Protein AF-A0A3D4WWH6-F1 (afdb_monomer_lite)

Sequence (116 aa):
MLNNRPLYLLMLIPELVVAVGVIVAFIFALAKRRRIGAAASALAAVGLAILELNLILGLLFNLGGIRFFVEQFGPDAMEALSAYHIASRMLYATGMGLIIGAIFVRRPAPQPSSAF

Foldseek 3Di:
DPPCVVVLVVVCVVLVVVLVVLVVQLVVLVVCDVPQDDQLSVLLNVLSVLVNVLSVVVVVCSVPVLVVLCVPVPPCSVVVVVVNVVVSVVSNCSSVVSNVVSVVVRDDDPDPPPDD

Structure (mmCIF, N/CA/C/O backbone):
data_AF-A0A3D4WWH6-F1
#
_entry.id   AF-A0A3D4WWH6-F1
#
loop_
_atom_site.group_PDB
_atom_site.id
_atom_site.type_symbol
_atom_site.label_atom_id
_atom_site.label_alt_id
_atom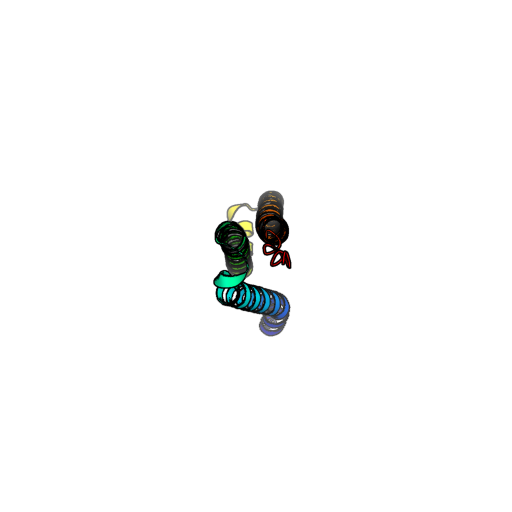_site.label_comp_id
_atom_site.label_asym_id
_atom_site.label_entity_id
_atom_site.label_seq_id
_atom_site.pdbx_PDB_ins_code
_atom_site.Cartn_x
_atom_site.Cartn_y
_atom_site.Cartn_z
_atom_site.occupancy
_atom_site.B_iso_or_equiv
_atom_site.auth_seq_id
_atom_site.auth_comp_id
_atom_site.auth_asym_id
_atom_site.auth_atom_id
_atom_site.pdbx_PDB_model_num
ATOM 1 N N . MET A 1 1 ? 32.673 -3.435 -15.691 1.00 52.03 1 MET A N 1
ATOM 2 C CA . MET A 1 1 ? 31.309 -3.322 -15.129 1.00 52.03 1 MET A CA 1
ATOM 3 C C . MET A 1 1 ? 31.436 -3.209 -13.617 1.00 52.03 1 MET A C 1
ATOM 5 O O . MET A 1 1 ? 31.799 -4.189 -12.980 1.00 52.03 1 MET A O 1
ATOM 9 N N . LEU A 1 2 ? 31.273 -2.006 -13.058 1.00 49.19 2 LEU A N 1
ATOM 10 C CA . LEU A 1 2 ? 31.354 -1.774 -11.611 1.00 49.19 2 LEU A CA 1
ATOM 11 C C . LEU A 1 2 ? 30.184 -2.479 -10.914 1.00 49.19 2 LEU A C 1
ATOM 13 O O . LEU A 1 2 ? 29.042 -2.421 -11.368 1.00 49.19 2 LEU A O 1
ATOM 17 N N . ASN A 1 3 ? 30.497 -3.206 -9.844 1.00 54.56 3 ASN A N 1
ATOM 18 C CA . ASN A 1 3 ? 29.554 -4.018 -9.089 1.00 54.56 3 ASN A CA 1
ATOM 19 C C . ASN A 1 3 ? 28.639 -3.098 -8.259 1.00 54.56 3 ASN A C 1
ATOM 21 O O . ASN A 1 3 ? 28.889 -2.881 -7.080 1.00 54.56 3 ASN A O 1
ATOM 25 N N . ASN A 1 4 ? 27.595 -2.536 -8.879 1.00 57.34 4 ASN A N 1
ATOM 26 C CA . ASN A 1 4 ? 26.661 -1.573 -8.267 1.00 57.34 4 ASN A CA 1
ATOM 27 C C . ASN A 1 4 ? 25.701 -2.193 -7.231 1.00 57.34 4 ASN A C 1
ATOM 29 O O . ASN A 1 4 ? 24.843 -1.502 -6.688 1.00 57.34 4 ASN A O 1
ATOM 33 N N . ARG A 1 5 ? 25.853 -3.485 -6.909 1.00 60.06 5 ARG A N 1
ATOM 34 C CA . ARG A 1 5 ? 25.042 -4.210 -5.916 1.00 60.06 5 ARG A CA 1
ATOM 35 C C . ARG A 1 5 ? 24.874 -3.503 -4.556 1.00 60.06 5 ARG A C 1
ATOM 37 O O . ARG A 1 5 ? 23.752 -3.536 -4.055 1.00 60.06 5 ARG A O 1
ATOM 44 N N . PRO A 1 6 ? 25.887 -2.846 -3.949 1.00 64.25 6 PRO A N 1
ATOM 45 C CA . PRO A 1 6 ? 25.689 -2.201 -2.651 1.00 64.25 6 PRO A CA 1
ATOM 46 C C . PRO A 1 6 ? 24.782 -0.964 -2.729 1.00 64.25 6 PRO A C 1
ATOM 48 O O . PRO A 1 6 ? 24.035 -0.712 -1.791 1.00 64.25 6 PRO A O 1
ATOM 51 N N . LEU A 1 7 ? 24.767 -0.234 -3.851 1.00 64.44 7 LEU A N 1
ATOM 52 C CA . LEU A 1 7 ? 23.861 0.906 -4.051 1.00 64.44 7 LEU A CA 1
ATOM 53 C C . LEU A 1 7 ? 22.394 0.463 -4.137 1.00 64.44 7 LEU A C 1
ATOM 55 O O . LEU A 1 7 ? 21.530 1.094 -3.533 1.00 64.44 7 LEU A O 1
ATOM 59 N N . TYR A 1 8 ? 22.122 -0.661 -4.808 1.00 60.03 8 TYR A N 1
ATOM 60 C CA . TYR A 1 8 ? 20.776 -1.243 -4.861 1.00 60.03 8 TYR A CA 1
ATOM 61 C C . TYR A 1 8 ? 20.294 -1.729 -3.489 1.00 60.03 8 TYR A C 1
ATOM 63 O O . TYR A 1 8 ? 19.132 -1.533 -3.143 1.00 60.03 8 TYR A O 1
ATOM 71 N N . LEU A 1 9 ? 21.184 -2.314 -2.680 1.00 62.78 9 LEU A N 1
ATOM 72 C CA . LEU A 1 9 ? 20.847 -2.726 -1.315 1.00 62.78 9 LEU A CA 1
ATOM 73 C C . LEU A 1 9 ? 20.500 -1.530 -0.423 1.00 62.78 9 LEU A C 1
ATOM 75 O O . LEU A 1 9 ? 19.554 -1.616 0.353 1.00 62.78 9 LEU A O 1
ATOM 79 N N . LEU A 1 10 ? 21.209 -0.406 -0.561 1.00 70.62 10 LEU A N 1
ATOM 80 C CA . LEU A 1 10 ? 20.909 0.820 0.185 1.00 70.62 10 LEU A CA 1
ATOM 81 C C . LEU A 1 10 ? 19.560 1.440 -0.220 1.00 70.62 10 LEU A C 1
ATOM 83 O O . LEU A 1 10 ? 18.844 1.942 0.643 1.00 70.62 10 LEU A O 1
ATOM 87 N N . MET A 1 11 ? 19.180 1.361 -1.501 1.00 65.69 11 MET A N 1
ATOM 88 C CA . MET A 1 11 ? 17.871 1.826 -1.990 1.00 65.69 11 MET A CA 1
ATOM 89 C C . MET A 1 11 ? 16.689 0.978 -1.497 1.00 65.69 11 MET A C 1
ATOM 91 O O . MET A 1 11 ? 15.577 1.490 -1.420 1.00 65.69 11 MET A O 1
ATOM 95 N N . LEU A 1 12 ? 16.919 -0.284 -1.120 1.00 64.69 12 LEU A N 1
ATOM 96 C CA . LEU A 1 12 ? 15.888 -1.171 -0.565 1.00 64.69 12 LEU A CA 1
ATOM 97 C C . LEU A 1 12 ? 15.617 -0.929 0.928 1.00 64.69 12 LEU A C 1
ATOM 99 O O . LEU A 1 12 ? 14.569 -1.331 1.429 1.00 64.69 12 LEU A O 1
ATOM 103 N N . ILE A 1 13 ? 16.533 -0.273 1.653 1.00 73.12 13 ILE A N 1
ATOM 104 C CA . ILE A 1 13 ? 16.393 -0.040 3.102 1.00 73.12 13 ILE A CA 1
ATOM 105 C C . ILE A 1 13 ? 15.123 0.762 3.439 1.00 73.12 13 ILE A C 1
ATOM 107 O O . ILE A 1 13 ? 14.381 0.319 4.316 1.00 73.12 13 ILE A O 1
ATOM 111 N N . PRO A 1 14 ? 14.810 1.893 2.772 1.00 72.12 14 PRO A N 1
ATOM 112 C CA . PRO A 1 14 ? 13.579 2.634 3.040 1.00 72.12 14 PRO A CA 1
ATOM 113 C C . PRO A 1 14 ? 12.320 1.796 2.791 1.00 72.12 14 PRO A C 1
ATOM 115 O O . PRO A 1 14 ? 11.402 1.828 3.607 1.00 72.12 14 PRO A O 1
ATOM 118 N N . GLU A 1 15 ? 12.288 1.007 1.712 1.00 64.31 15 GLU A N 1
ATOM 119 C CA . GLU A 1 15 ? 11.143 0.144 1.391 1.00 64.31 15 GLU A CA 1
ATOM 120 C C . GLU A 1 15 ? 10.951 -0.957 2.442 1.00 64.31 15 GLU A C 1
ATOM 122 O O . GLU A 1 15 ? 9.827 -1.198 2.882 1.00 64.31 15 GLU A O 1
ATOM 127 N N . LEU A 1 16 ? 12.044 -1.560 2.921 1.00 69.44 16 LEU A N 1
ATOM 128 C CA . LEU A 1 16 ? 12.029 -2.528 4.021 1.00 69.44 16 LEU A CA 1
ATOM 129 C C . LEU A 1 16 ? 11.525 -1.909 5.329 1.00 69.44 16 LEU A C 1
ATOM 131 O O . LEU A 1 16 ? 10.723 -2.528 6.025 1.00 69.44 16 LEU A O 1
ATOM 135 N N . VAL A 1 17 ? 11.950 -0.687 5.660 1.00 76.00 17 VAL A N 1
ATOM 136 C CA . VAL A 1 17 ? 11.474 0.026 6.858 1.00 76.00 17 VAL A CA 1
ATOM 137 C C . VAL A 1 17 ? 9.972 0.301 6.767 1.00 76.00 17 VAL A C 1
ATOM 139 O O . VAL A 1 17 ? 9.250 0.074 7.740 1.00 76.00 17 VAL A O 1
ATOM 142 N N . VAL A 1 18 ? 9.484 0.734 5.600 1.00 72.81 18 VAL A N 1
ATOM 143 C CA . VAL A 1 18 ? 8.048 0.948 5.365 1.00 72.81 18 VAL A CA 1
ATOM 144 C C . VAL A 1 18 ? 7.282 -0.372 5.470 1.00 72.81 18 VAL A C 1
ATOM 146 O O . VAL A 1 18 ? 6.271 -0.421 6.169 1.00 72.81 18 VAL A O 1
ATOM 149 N N . ALA A 1 19 ? 7.777 -1.451 4.861 1.00 66.94 19 ALA A N 1
ATOM 150 C CA . ALA A 1 19 ? 7.152 -2.771 4.926 1.00 66.94 19 ALA A CA 1
ATOM 151 C C . ALA A 1 19 ? 7.046 -3.285 6.370 1.00 66.94 19 ALA A C 1
ATOM 153 O O . ALA A 1 19 ? 5.970 -3.688 6.811 1.00 66.94 19 ALA A O 1
ATOM 154 N N . VAL A 1 20 ? 8.131 -3.191 7.145 1.00 76.56 20 VAL A N 1
ATOM 155 C CA . VAL A 1 20 ? 8.128 -3.552 8.570 1.00 76.56 20 VAL A CA 1
ATOM 156 C C . VAL A 1 20 ? 7.135 -2.683 9.348 1.00 76.56 20 VAL A C 1
ATOM 158 O O . VAL A 1 20 ? 6.370 -3.209 10.156 1.00 76.56 20 VAL A O 1
ATOM 161 N N . GLY A 1 21 ? 7.088 -1.374 9.082 1.00 76.38 21 GLY A N 1
ATOM 162 C CA . GLY A 1 21 ? 6.124 -0.463 9.704 1.00 76.38 21 GLY A CA 1
ATOM 163 C C . GLY A 1 21 ? 4.667 -0.850 9.428 1.00 76.38 21 GLY A C 1
ATOM 164 O O . GLY A 1 21 ? 3.849 -0.865 10.350 1.00 76.38 21 GLY A O 1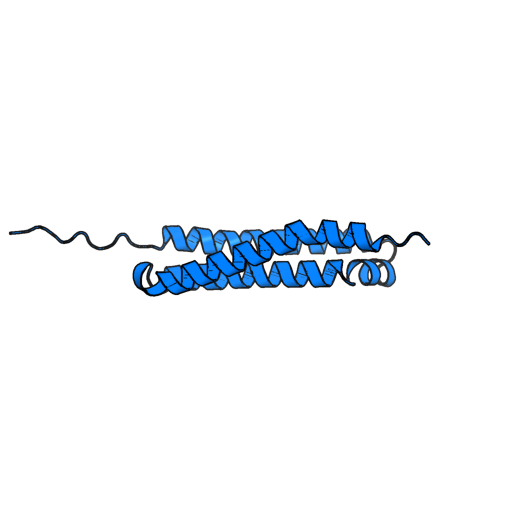
ATOM 165 N N . VAL A 1 22 ? 4.353 -1.226 8.185 1.00 69.94 22 VAL A N 1
ATOM 166 C CA . VAL A 1 22 ? 3.022 -1.695 7.762 1.00 69.94 22 VAL A CA 1
ATOM 167 C C . VAL A 1 22 ? 2.655 -3.010 8.458 1.00 69.94 22 VAL A C 1
ATOM 169 O O . VAL A 1 22 ? 1.559 -3.110 9.012 1.00 69.94 22 VAL A O 1
ATOM 172 N N . ILE A 1 23 ? 3.576 -3.977 8.526 1.00 73.44 23 ILE A N 1
ATOM 173 C CA . ILE A 1 23 ? 3.361 -5.258 9.222 1.00 73.44 23 ILE A CA 1
ATOM 174 C C . ILE A 1 23 ? 3.098 -5.030 10.716 1.00 73.44 23 ILE A C 1
ATOM 176 O O . ILE A 1 23 ? 2.151 -5.584 11.280 1.00 73.44 23 ILE A O 1
ATOM 180 N N . VAL A 1 24 ? 3.892 -4.179 11.373 1.00 78.38 24 VAL A N 1
ATOM 181 C CA . VAL A 1 24 ? 3.701 -3.849 12.795 1.00 78.38 24 VAL A CA 1
ATOM 182 C C . VAL A 1 24 ? 2.353 -3.159 13.018 1.00 78.38 24 VAL A C 1
ATOM 184 O O . VAL A 1 24 ? 1.625 -3.525 13.945 1.00 78.38 24 VAL A O 1
ATOM 187 N N . ALA A 1 25 ? 1.979 -2.207 12.158 1.00 69.12 25 ALA A N 1
ATOM 188 C CA . ALA A 1 25 ? 0.679 -1.543 12.216 1.00 69.12 25 ALA A CA 1
ATOM 189 C C . ALA A 1 25 ? -0.480 -2.538 12.028 1.00 69.12 25 ALA A C 1
ATOM 191 O O . ALA A 1 25 ? -1.481 -2.457 12.745 1.00 69.12 25 ALA A O 1
ATOM 192 N N . PHE A 1 26 ? -0.324 -3.517 11.133 1.00 67.50 26 PHE A N 1
ATOM 193 C CA . PHE A 1 26 ? -1.289 -4.592 10.918 1.00 67.50 26 PHE A CA 1
ATOM 194 C C . PHE A 1 26 ? -1.452 -5.484 12.138 1.00 67.50 26 PHE A C 1
ATOM 196 O O . PHE A 1 26 ? -2.577 -5.671 12.607 1.00 67.50 26 PHE A O 1
ATOM 203 N N . ILE A 1 27 ? -0.353 -5.958 12.723 1.00 74.25 27 ILE A N 1
ATOM 204 C CA . ILE A 1 27 ? -0.389 -6.759 13.952 1.00 74.25 27 ILE A CA 1
ATOM 205 C C . ILE A 1 27 ? -1.052 -5.964 15.084 1.00 74.25 27 ILE A C 1
ATOM 207 O O . ILE A 1 27 ? -1.897 -6.499 15.806 1.00 74.25 27 ILE A O 1
ATOM 211 N N . PHE A 1 28 ? -0.736 -4.673 15.218 1.00 71.69 28 PHE A N 1
ATOM 212 C CA . PHE A 1 28 ? -1.325 -3.816 16.244 1.00 71.69 28 PHE A CA 1
ATOM 213 C C . PHE A 1 28 ? -2.833 -3.607 16.035 1.00 71.69 28 PHE A C 1
ATOM 215 O O . PHE A 1 28 ? -3.610 -3.693 16.993 1.00 71.69 28 PHE A O 1
ATOM 222 N N . ALA A 1 29 ? -3.268 -3.391 14.790 1.00 65.12 29 ALA A N 1
ATOM 223 C CA . ALA A 1 29 ? -4.680 -3.302 14.427 1.00 65.12 29 ALA A CA 1
ATOM 224 C C . ALA A 1 29 ? -5.418 -4.619 14.723 1.00 65.12 29 ALA A C 1
ATOM 226 O O . ALA A 1 29 ? -6.505 -4.601 15.311 1.00 65.12 29 ALA A O 1
ATOM 227 N N . LEU A 1 30 ? -4.802 -5.764 14.410 1.00 67.38 30 LEU A N 1
ATOM 228 C CA . LEU A 1 30 ? -5.356 -7.092 14.676 1.00 67.38 30 LEU A CA 1
ATOM 229 C C . LEU A 1 30 ? -5.483 -7.363 16.182 1.00 67.38 30 LEU A C 1
ATOM 231 O O . LEU A 1 30 ? -6.537 -7.799 16.650 1.00 67.38 30 LEU A O 1
ATOM 235 N N . ALA A 1 31 ? -4.447 -7.039 16.960 1.00 70.94 31 ALA A N 1
ATOM 236 C CA . ALA A 1 31 ? -4.432 -7.192 18.414 1.00 70.94 31 ALA A CA 1
ATOM 237 C C . ALA A 1 31 ? -5.483 -6.301 19.097 1.00 70.94 31 ALA A C 1
ATOM 239 O O . ALA A 1 31 ? -6.120 -6.695 20.078 1.00 70.94 31 ALA A O 1
ATOM 240 N N . LYS A 1 32 ? -5.718 -5.098 18.560 1.00 65.06 32 LYS A N 1
ATOM 241 C CA . LYS A 1 32 ? -6.7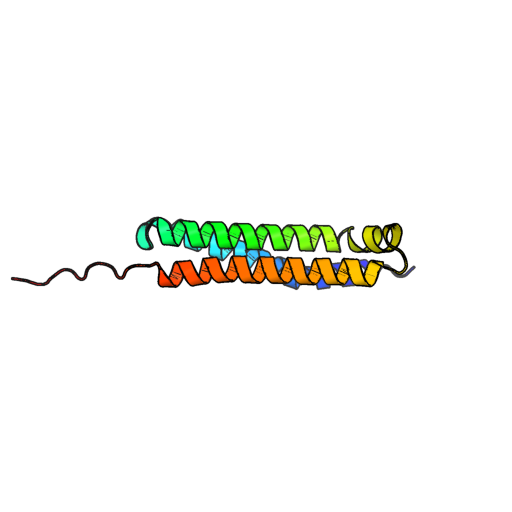21 -4.153 19.072 1.00 65.06 32 LYS A CA 1
ATOM 242 C C . LYS A 1 32 ? -8.122 -4.372 18.486 1.00 65.06 32 LYS A C 1
ATOM 244 O O . LYS A 1 32 ? -9.046 -3.702 18.948 1.00 65.06 32 LYS A O 1
ATOM 249 N N . ARG A 1 33 ? -8.331 -5.332 17.569 1.00 61.34 33 ARG A N 1
ATOM 250 C CA . ARG A 1 33 ? -9.621 -5.641 16.905 1.00 61.34 33 ARG A CA 1
ATOM 251 C C . ARG A 1 33 ? -10.804 -5.716 17.873 1.00 61.34 33 ARG A C 1
ATOM 253 O O . ARG A 1 33 ? -11.867 -5.160 17.602 1.00 61.34 33 ARG A O 1
ATOM 260 N N . ARG A 1 34 ? -10.609 -6.335 19.046 1.00 57.28 34 ARG A N 1
ATOM 261 C CA . ARG A 1 34 ? -11.649 -6.464 20.089 1.00 57.28 34 ARG A CA 1
ATOM 262 C C . ARG A 1 34 ? -12.127 -5.121 20.669 1.00 57.28 34 ARG A C 1
ATOM 264 O O . ARG A 1 34 ? -13.206 -5.073 21.239 1.00 57.28 34 ARG A O 1
ATOM 271 N N . ARG A 1 35 ? -11.351 -4.037 20.530 1.00 62.31 35 ARG A N 1
ATOM 272 C CA . ARG A 1 35 ? -11.645 -2.695 21.078 1.00 62.31 35 ARG A CA 1
ATOM 273 C C . ARG A 1 35 ? -12.078 -1.653 20.037 1.00 62.31 35 ARG A C 1
ATOM 275 O O . ARG A 1 35 ? -12.409 -0.535 20.426 1.00 62.31 35 ARG A O 1
ATOM 282 N N . ILE A 1 36 ? -11.996 -1.951 18.739 1.00 63.75 36 ILE A N 1
ATOM 283 C CA . ILE A 1 36 ? -12.188 -0.955 17.662 1.00 63.75 36 ILE A CA 1
ATOM 284 C C . ILE A 1 36 ? -13.521 -1.185 16.918 1.00 63.75 36 ILE A C 1
ATOM 286 O O . ILE A 1 36 ? -14.091 -0.251 16.361 1.00 63.75 36 ILE A O 1
ATOM 290 N N . GLY A 1 37 ? -14.077 -2.398 16.994 1.00 70.62 37 GLY A N 1
ATOM 291 C CA . GLY A 1 37 ? -15.311 -2.777 16.302 1.00 70.62 37 GLY A CA 1
ATOM 292 C C . GLY A 1 37 ? -15.028 -3.437 14.951 1.00 70.62 37 GLY A C 1
ATOM 293 O O . GLY A 1 37 ? -13.988 -3.207 14.329 1.00 70.62 37 GLY A O 1
ATOM 294 N N . ALA A 1 38 ? -15.944 -4.304 14.509 1.00 75.56 38 ALA A N 1
ATOM 295 C CA . ALA A 1 38 ? -15.742 -5.152 13.331 1.00 75.56 38 ALA A CA 1
ATOM 296 C C . ALA A 1 38 ? -15.557 -4.344 12.033 1.00 75.56 38 ALA A C 1
ATOM 298 O O . ALA A 1 38 ? -14.654 -4.653 11.263 1.00 75.56 38 ALA A O 1
ATOM 299 N N . ALA A 1 39 ? -16.345 -3.280 11.835 1.00 76.50 39 ALA A N 1
ATOM 300 C CA . ALA A 1 39 ? -16.296 -2.448 10.630 1.00 76.50 39 ALA A CA 1
ATOM 301 C C . ALA A 1 39 ? -14.968 -1.683 10.486 1.00 76.50 39 ALA A C 1
ATOM 303 O O . ALA A 1 39 ? -14.318 -1.755 9.447 1.00 76.50 39 ALA A O 1
ATOM 304 N N . ALA A 1 40 ? -14.518 -1.013 11.549 1.00 79.81 40 ALA A N 1
ATOM 305 C CA . ALA A 1 40 ? -13.240 -0.305 11.552 1.00 79.81 40 ALA A CA 1
ATOM 306 C C . ALA A 1 40 ? -12.051 -1.269 11.390 1.00 79.81 40 ALA A C 1
ATOM 308 O O . ALA A 1 40 ? -11.112 -0.991 10.652 1.00 79.81 40 ALA A O 1
ATOM 309 N N . SER A 1 41 ? -12.117 -2.449 12.011 1.00 77.56 41 SER A N 1
ATOM 310 C CA . SER A 1 41 ? -11.070 -3.467 11.858 1.00 77.56 41 SER A CA 1
ATOM 311 C C . SER A 1 41 ? -10.997 -4.018 10.430 1.00 77.56 41 SER A C 1
ATOM 313 O O . SER A 1 41 ? -9.902 -4.258 9.932 1.00 77.56 41 SER A O 1
ATOM 315 N N . ALA A 1 42 ? -12.145 -4.204 9.767 1.00 82.44 42 ALA A N 1
ATOM 316 C CA . ALA A 1 42 ? -12.206 -4.638 8.373 1.00 82.44 42 ALA A CA 1
ATOM 317 C C . ALA A 1 42 ? -11.621 -3.579 7.427 1.00 82.44 42 ALA A C 1
ATOM 319 O O . ALA A 1 42 ? -10.781 -3.912 6.600 1.00 82.44 42 ALA A O 1
ATOM 320 N N . LEU A 1 43 ? -11.990 -2.304 7.596 1.00 84.38 43 LEU A N 1
ATOM 321 C CA . LEU A 1 43 ? -11.430 -1.200 6.808 1.00 84.38 43 LEU A CA 1
ATOM 322 C C . LEU A 1 43 ? -9.909 -1.088 6.968 1.00 84.38 43 LEU A C 1
ATOM 324 O O . LEU A 1 43 ? -9.196 -0.995 5.972 1.00 84.38 43 LEU A O 1
ATOM 328 N N . ALA A 1 44 ? -9.406 -1.167 8.204 1.00 83.25 44 ALA A N 1
ATOM 329 C CA .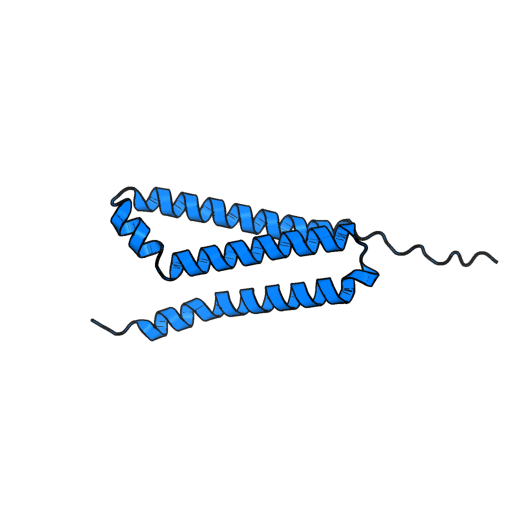 ALA A 1 44 ? -7.971 -1.132 8.469 1.00 83.25 44 ALA A CA 1
ATOM 330 C C . ALA A 1 44 ? -7.245 -2.325 7.831 1.00 83.25 44 ALA A C 1
ATOM 332 O O . ALA A 1 44 ? -6.208 -2.140 7.200 1.00 83.25 44 ALA A O 1
ATOM 333 N N . ALA A 1 45 ? -7.799 -3.536 7.952 1.00 83.31 45 ALA A N 1
ATOM 334 C CA . ALA A 1 45 ? -7.209 -4.738 7.371 1.00 83.31 45 ALA A CA 1
ATOM 335 C C . ALA A 1 45 ? -7.173 -4.685 5.836 1.00 83.31 45 ALA A C 1
ATOM 337 O O . ALA A 1 45 ? -6.143 -4.992 5.245 1.00 83.31 45 ALA A O 1
ATOM 338 N N . VAL A 1 46 ? -8.264 -4.254 5.191 1.00 87.56 46 VAL A N 1
ATOM 339 C CA . VAL A 1 46 ? -8.321 -4.106 3.727 1.00 87.56 46 VAL A CA 1
ATOM 340 C C . VAL A 1 46 ? -7.360 -3.015 3.258 1.00 87.56 46 VAL A C 1
ATOM 342 O O . VAL A 1 46 ? -6.627 -3.223 2.295 1.00 87.56 46 VAL A O 1
ATOM 345 N N . GLY A 1 47 ? -7.308 -1.877 3.956 1.00 86.44 47 GLY A N 1
ATOM 346 C CA . GLY A 1 47 ? -6.370 -0.804 3.637 1.00 86.44 47 GLY A CA 1
ATOM 347 C C . GLY A 1 47 ? -4.913 -1.257 3.723 1.00 86.44 47 GLY A C 1
ATOM 348 O O . GLY A 1 47 ? -4.137 -1.006 2.806 1.00 86.44 47 GLY A O 1
ATOM 349 N N . LEU A 1 48 ? -4.558 -2.000 4.774 1.00 86.50 48 LEU A N 1
ATOM 350 C CA . LEU A 1 48 ? -3.217 -2.562 4.947 1.00 86.50 48 LEU A CA 1
ATOM 351 C C . LEU A 1 48 ? -2.878 -3.618 3.891 1.00 86.50 48 LEU A C 1
ATOM 353 O O . LEU A 1 48 ? -1.778 -3.575 3.352 1.00 86.50 48 LEU A O 1
ATOM 357 N N . ALA A 1 49 ? -3.818 -4.495 3.530 1.00 83.75 49 ALA A N 1
ATOM 358 C CA . ALA A 1 49 ? -3.615 -5.472 2.459 1.00 83.75 49 ALA A CA 1
ATOM 359 C C . ALA A 1 49 ? -3.358 -4.796 1.099 1.00 83.75 49 ALA A C 1
ATOM 361 O O . ALA A 1 49 ? -2.501 -5.240 0.339 1.00 83.75 49 ALA A O 1
ATOM 362 N N . ILE A 1 50 ? -4.056 -3.692 0.800 1.00 89.44 50 ILE A N 1
ATOM 363 C CA . ILE A 1 50 ? -3.811 -2.894 -0.413 1.00 89.44 50 ILE A CA 1
ATOM 364 C C . ILE A 1 50 ? -2.417 -2.258 -0.377 1.00 89.44 50 ILE A C 1
ATOM 366 O O . ILE A 1 50 ? -1.726 -2.255 -1.395 1.00 89.44 50 ILE A O 1
ATOM 370 N N . LEU A 1 51 ? -1.986 -1.737 0.777 1.00 86.62 51 LEU A N 1
ATOM 371 C CA . LEU A 1 51 ? -0.646 -1.165 0.922 1.00 86.62 51 LEU A CA 1
ATOM 372 C C . LEU A 1 51 ? 0.454 -2.223 0.791 1.00 86.62 51 LEU A C 1
ATOM 374 O O . LEU A 1 51 ? 1.426 -1.970 0.084 1.00 86.62 51 LEU A O 1
ATOM 378 N N . GLU A 1 52 ? 0.298 -3.400 1.405 1.00 82.56 52 GLU A N 1
ATOM 379 C CA . GLU A 1 52 ? 1.226 -4.526 1.225 1.00 82.56 52 GLU A CA 1
ATOM 380 C C . GLU A 1 52 ? 1.295 -4.964 -0.236 1.00 82.56 52 GLU A C 1
ATOM 382 O O . GLU A 1 52 ? 2.391 -5.116 -0.773 1.00 82.56 52 GLU A O 1
ATOM 387 N N . LEU A 1 53 ? 0.148 -5.109 -0.907 1.00 85.00 53 LEU A N 1
ATOM 388 C CA . LEU A 1 53 ? 0.113 -5.457 -2.325 1.00 85.00 53 LEU A CA 1
ATOM 389 C C . LEU A 1 53 ? 0.838 -4.406 -3.171 1.00 85.00 53 LEU A C 1
ATOM 391 O O . LEU A 1 53 ? 1.633 -4.766 -4.034 1.00 85.00 53 LEU A O 1
ATOM 395 N N . ASN A 1 54 ? 0.617 -3.115 -2.905 1.00 87.50 54 ASN A N 1
ATOM 396 C CA . ASN A 1 54 ? 1.319 -2.036 -3.599 1.00 87.50 54 ASN A CA 1
ATOM 397 C C . ASN A 1 54 ? 2.840 -2.108 -3.384 1.00 87.50 54 ASN A C 1
ATOM 399 O O . ASN A 1 54 ? 3.606 -1.862 -4.312 1.00 87.50 54 ASN A O 1
ATOM 403 N N . LEU A 1 55 ? 3.277 -2.480 -2.179 1.00 82.25 55 LEU A N 1
ATOM 404 C CA . LEU A 1 55 ? 4.689 -2.637 -1.835 1.00 82.25 55 LEU A CA 1
ATOM 405 C C . LEU A 1 55 ? 5.307 -3.842 -2.559 1.00 82.25 55 LEU A C 1
ATOM 407 O O . LEU A 1 55 ? 6.375 -3.710 -3.147 1.00 82.25 55 LEU A O 1
ATOM 411 N N . ILE A 1 56 ? 4.605 -4.981 -2.602 1.00 82.06 56 ILE A N 1
ATOM 412 C CA . ILE A 1 56 ? 5.019 -6.176 -3.356 1.00 82.06 56 ILE A CA 1
ATOM 413 C C . ILE A 1 56 ? 5.117 -5.865 -4.851 1.00 82.06 56 ILE A C 1
ATOM 415 O O . ILE A 1 56 ? 6.109 -6.224 -5.482 1.00 82.06 56 ILE A O 1
ATOM 419 N N . LEU A 1 57 ? 4.121 -5.178 -5.419 1.00 82.56 57 LEU A N 1
ATOM 420 C CA . LEU A 1 57 ? 4.144 -4.751 -6.819 1.00 82.56 57 LEU A CA 1
ATOM 421 C C . LEU A 1 57 ? 5.333 -3.820 -7.090 1.00 82.56 57 LEU A C 1
ATOM 423 O O . LEU A 1 57 ? 6.057 -4.048 -8.055 1.00 82.56 57 LEU A O 1
ATOM 427 N N . GLY A 1 58 ? 5.590 -2.854 -6.200 1.00 79.94 58 GLY A N 1
ATOM 428 C CA . GLY A 1 58 ? 6.778 -1.993 -6.221 1.00 79.94 58 GLY A CA 1
ATOM 429 C C . GLY A 1 58 ? 8.083 -2.783 -6.256 1.00 79.94 58 GLY A C 1
ATOM 430 O O . GLY A 1 58 ? 8.912 -2.575 -7.139 1.00 79.94 58 GLY A O 1
ATOM 431 N N . LEU A 1 59 ? 8.225 -3.749 -5.352 1.00 78.94 59 LEU A N 1
ATOM 432 C CA . LEU A 1 59 ? 9.401 -4.610 -5.240 1.00 78.94 59 LEU A CA 1
ATOM 433 C C . LEU A 1 59 ? 9.608 -5.474 -6.490 1.00 78.94 59 LEU A C 1
ATOM 435 O O . LEU A 1 59 ? 10.719 -5.539 -7.013 1.00 78.94 59 LEU A O 1
ATOM 439 N N . LEU A 1 60 ? 8.547 -6.100 -7.007 1.00 75.81 60 LEU A N 1
ATOM 440 C CA . LEU A 1 60 ? 8.594 -6.879 -8.251 1.00 75.81 60 LEU A CA 1
ATOM 441 C C . LEU A 1 60 ? 8.976 -5.996 -9.446 1.00 75.81 60 LEU A C 1
ATOM 443 O O . LEU A 1 60 ? 9.784 -6.390 -10.294 1.00 75.81 60 LEU A O 1
ATOM 447 N N . PHE A 1 61 ? 8.440 -4.777 -9.489 1.00 76.94 61 PHE A N 1
ATOM 448 C CA . PHE A 1 61 ? 8.761 -3.806 -10.524 1.00 76.94 61 PHE A CA 1
ATOM 449 C C . PHE A 1 61 ? 10.231 -3.361 -10.448 1.00 76.94 61 PHE A C 1
ATOM 451 O O . PHE A 1 61 ? 10.917 -3.339 -11.470 1.00 76.94 61 PHE A O 1
ATOM 458 N N . ASN A 1 62 ? 10.751 -3.108 -9.245 1.00 72.19 62 ASN A N 1
ATOM 459 C CA . ASN A 1 62 ? 12.141 -2.711 -9.007 1.00 72.19 62 ASN A CA 1
ATOM 460 C C . ASN A 1 62 ? 13.153 -3.848 -9.249 1.00 72.19 62 ASN A C 1
ATOM 462 O O . ASN A 1 62 ? 14.244 -3.595 -9.759 1.00 72.19 62 ASN A O 1
ATOM 466 N N . LEU A 1 63 ? 12.815 -5.099 -8.914 1.00 70.62 63 LEU A N 1
ATOM 467 C CA . LEU A 1 63 ? 13.725 -6.250 -9.036 1.00 70.62 63 LEU A CA 1
ATOM 468 C C . LEU A 1 63 ? 13.885 -6.774 -10.471 1.00 70.62 63 LEU A C 1
ATOM 470 O O . LEU A 1 63 ? 14.893 -7.411 -10.776 1.00 70.62 63 LEU A O 1
ATOM 474 N N . GLY A 1 64 ? 12.923 -6.519 -11.358 1.00 65.50 64 GLY A N 1
ATOM 475 C CA . GLY A 1 64 ? 12.984 -7.017 -12.738 1.00 65.50 64 GLY A CA 1
ATOM 476 C C . GLY A 1 64 ? 12.031 -6.349 -13.726 1.00 65.50 64 GLY A C 1
ATOM 477 O O . GLY A 1 64 ? 12.282 -6.398 -14.930 1.00 65.50 64 GLY A O 1
ATOM 478 N N . GLY A 1 65 ? 10.983 -5.677 -13.242 1.00 62.72 65 GLY A N 1
ATOM 479 C CA . GLY A 1 65 ? 10.000 -4.993 -14.083 1.00 62.72 65 GLY A CA 1
ATOM 480 C C . GLY A 1 65 ? 10.584 -3.846 -14.904 1.00 62.72 65 GLY A C 1
ATOM 481 O O . GLY A 1 65 ? 10.328 -3.790 -16.097 1.00 62.72 65 GLY A O 1
ATOM 482 N N . ILE A 1 66 ? 11.427 -2.977 -14.337 1.00 65.38 66 ILE A N 1
ATOM 483 C CA . ILE A 1 66 ? 11.976 -1.819 -15.077 1.00 65.38 66 ILE A CA 1
ATOM 484 C C . ILE A 1 66 ? 12.708 -2.265 -16.348 1.00 65.38 66 ILE A C 1
ATOM 486 O O . ILE A 1 66 ? 12.507 -1.701 -17.421 1.00 65.38 66 ILE A O 1
ATOM 490 N N . ARG A 1 67 ? 13.532 -3.311 -16.240 1.00 66.69 67 ARG A N 1
ATOM 491 C CA . ARG A 1 67 ? 14.288 -3.837 -17.376 1.00 66.69 67 ARG A CA 1
ATOM 492 C C . ARG A 1 67 ? 13.366 -4.483 -18.412 1.00 66.69 67 ARG A C 1
ATOM 494 O O . ARG A 1 67 ? 13.515 -4.208 -19.595 1.00 66.69 67 ARG A O 1
ATOM 501 N N . PHE A 1 68 ? 12.369 -5.243 -17.958 1.00 70.88 68 PHE A N 1
ATOM 502 C CA . PHE A 1 68 ? 11.329 -5.804 -18.820 1.00 70.88 68 PHE A CA 1
ATOM 503 C C . PHE A 1 68 ? 10.534 -4.716 -19.560 1.00 70.88 68 PHE A C 1
ATOM 505 O O . PHE A 1 68 ? 10.330 -4.830 -20.761 1.00 70.88 68 PHE A O 1
ATOM 512 N N . PHE A 1 69 ? 10.128 -3.638 -18.881 1.00 65.75 69 PHE A N 1
ATOM 513 C CA . PHE A 1 69 ? 9.358 -2.545 -19.482 1.00 65.75 69 PHE A CA 1
ATOM 514 C C . PHE A 1 69 ? 10.170 -1.766 -20.525 1.00 65.75 69 PHE A C 1
ATOM 516 O O . PHE A 1 69 ? 9.644 -1.434 -21.584 1.00 65.75 69 PHE A O 1
ATOM 523 N N . VAL A 1 70 ? 11.454 -1.514 -20.267 1.00 68.12 70 VAL A N 1
ATOM 524 C CA . VAL A 1 70 ? 12.344 -0.857 -21.238 1.00 68.12 70 VAL A CA 1
ATOM 525 C C . VAL A 1 70 ? 12.611 -1.759 -22.450 1.00 68.12 70 VAL A C 1
ATOM 527 O O . VAL A 1 70 ? 12.637 -1.271 -23.577 1.00 68.12 70 VAL A O 1
ATOM 530 N N . GLU A 1 71 ? 12.764 -3.071 -22.241 1.00 74.69 71 GLU A N 1
ATOM 531 C CA . GLU A 1 71 ? 12.992 -4.044 -23.319 1.00 74.69 71 GLU A CA 1
ATOM 532 C C . GLU A 1 71 ? 11.725 -4.317 -24.162 1.00 74.69 71 GLU A C 1
ATOM 534 O O . GLU A 1 71 ? 11.844 -4.533 -25.365 1.00 74.69 71 GLU A O 1
ATOM 539 N N . GLN A 1 72 ? 10.522 -4.276 -23.572 1.00 73.38 72 GLN A N 1
ATOM 540 C CA . GLN A 1 72 ? 9.247 -4.523 -24.271 1.00 73.38 72 GLN A CA 1
ATOM 541 C C . GLN A 1 72 ? 8.650 -3.288 -24.949 1.00 73.38 72 GLN A C 1
ATOM 543 O O . GLN A 1 72 ? 8.142 -3.394 -26.062 1.00 73.38 72 GLN A O 1
ATOM 548 N N . PHE A 1 73 ? 8.682 -2.127 -24.290 1.00 72.94 73 PHE A N 1
ATOM 549 C CA . PHE A 1 73 ? 7.958 -0.937 -24.755 1.00 72.94 73 PHE A CA 1
ATOM 550 C C . PHE A 1 73 ? 8.860 0.090 -25.454 1.00 72.94 73 PHE A C 1
ATOM 552 O O . PHE A 1 73 ? 8.357 1.053 -26.026 1.00 72.94 73 PHE A O 1
ATOM 559 N N . GLY A 1 74 ? 10.185 -0.104 -25.445 1.00 74.50 74 GLY A N 1
ATOM 560 C CA . GLY A 1 74 ? 11.133 0.746 -26.170 1.00 74.50 74 GLY A CA 1
ATOM 561 C C . GLY A 1 74 ? 10.944 2.244 -25.858 1.00 74.50 74 GLY A C 1
ATOM 562 O O . GLY A 1 74 ? 11.012 2.621 -24.687 1.00 74.50 74 GLY A O 1
ATOM 563 N N . PRO A 1 75 ? 10.721 3.119 -26.859 1.00 71.69 75 PRO A N 1
ATOM 564 C CA . PRO A 1 75 ? 10.526 4.556 -26.634 1.00 71.69 75 PRO A CA 1
ATOM 565 C C . PRO A 1 75 ? 9.257 4.902 -25.828 1.00 71.69 75 PRO A C 1
ATOM 567 O O . PRO A 1 75 ? 9.264 5.905 -25.114 1.00 71.69 75 PRO A O 1
ATOM 570 N N . ASP A 1 76 ? 8.225 4.051 -25.842 1.00 77.44 76 ASP A N 1
ATOM 571 C CA . ASP A 1 76 ? 6.972 4.260 -25.093 1.00 77.44 76 ASP A CA 1
ATOM 572 C C . ASP A 1 76 ? 7.078 3.812 -23.622 1.00 77.44 76 ASP A C 1
ATOM 574 O O . ASP A 1 76 ? 6.152 3.981 -22.822 1.00 77.44 76 ASP A O 1
ATOM 578 N N . ALA A 1 77 ? 8.234 3.270 -23.215 1.00 74.44 77 ALA A N 1
ATOM 579 C CA . ALA A 1 77 ? 8.470 2.813 -21.848 1.00 74.44 77 ALA A CA 1
ATOM 580 C C . ALA A 1 77 ? 8.251 3.922 -20.807 1.00 74.44 77 ALA A C 1
ATOM 582 O O . ALA A 1 77 ? 7.845 3.625 -19.685 1.00 74.44 77 ALA A O 1
ATOM 583 N N . MET A 1 78 ? 8.470 5.192 -21.168 1.00 73.69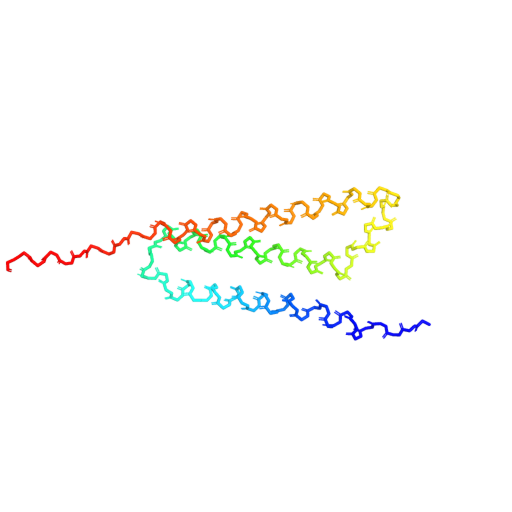 78 MET A N 1
ATOM 584 C CA . MET A 1 78 ? 8.239 6.334 -20.276 1.00 73.69 78 MET A CA 1
ATOM 585 C C . MET A 1 78 ? 6.756 6.578 -19.976 1.00 73.69 78 MET A C 1
ATOM 587 O O . MET A 1 78 ? 6.413 6.895 -18.831 1.00 73.69 78 MET A O 1
ATOM 591 N N . GLU A 1 79 ? 5.867 6.387 -20.952 1.00 78.94 79 GLU A N 1
ATOM 592 C CA . GLU A 1 79 ? 4.420 6.481 -20.727 1.00 78.94 79 GLU A CA 1
ATOM 593 C C . GLU A 1 79 ? 3.931 5.310 -19.871 1.00 78.94 79 GLU A C 1
ATOM 595 O O . GLU A 1 79 ? 3.204 5.514 -18.896 1.00 78.94 79 GLU A O 1
ATOM 600 N N . ALA A 1 80 ? 4.413 4.095 -20.152 1.00 75.38 80 ALA A N 1
ATOM 601 C CA . ALA A 1 80 ? 4.084 2.902 -19.375 1.00 75.38 80 ALA A CA 1
ATOM 602 C C . ALA A 1 80 ? 4.575 2.992 -17.914 1.00 75.38 80 ALA A C 1
ATOM 604 O O . ALA A 1 80 ? 3.834 2.677 -16.978 1.00 75.38 80 ALA A O 1
ATOM 605 N N . LEU A 1 81 ? 5.799 3.490 -17.697 1.00 79.38 81 LEU A N 1
ATOM 606 C CA . LEU A 1 81 ? 6.351 3.788 -16.370 1.00 79.38 81 LEU A CA 1
ATOM 607 C C . LEU A 1 81 ? 5.512 4.832 -15.630 1.00 79.38 81 LEU A C 1
ATOM 609 O O . LEU A 1 81 ? 5.224 4.658 -14.442 1.00 79.38 81 LEU A O 1
ATOM 613 N N . SER A 1 82 ? 5.098 5.891 -16.327 1.00 79.62 82 SER A N 1
ATOM 614 C CA . SER A 1 82 ? 4.258 6.945 -15.754 1.00 79.62 82 SER A CA 1
ATOM 615 C C . SER A 1 82 ? 2.882 6.414 -15.354 1.00 79.62 82 SER A C 1
ATOM 617 O O . SER A 1 82 ? 2.430 6.671 -14.238 1.00 79.62 82 SER A O 1
ATOM 619 N N . ALA A 1 83 ? 2.250 5.602 -16.204 1.00 81.75 83 ALA A N 1
ATOM 620 C CA . ALA A 1 83 ? 0.977 4.951 -15.906 1.00 81.75 83 ALA A CA 1
ATOM 621 C C . ALA A 1 83 ? 1.080 4.026 -14.682 1.00 81.75 83 ALA A C 1
ATOM 623 O O . ALA A 1 83 ? 0.230 4.086 -13.790 1.00 81.75 83 ALA A O 1
ATOM 624 N N . TYR A 1 84 ? 2.155 3.236 -14.586 1.00 83.62 84 TYR A N 1
ATOM 625 C CA . TYR A 1 84 ? 2.435 2.405 -13.414 1.00 83.62 84 TYR A CA 1
ATOM 626 C C . TYR A 1 84 ? 2.572 3.242 -12.131 1.00 83.62 84 TYR A C 1
ATOM 628 O O . TYR A 1 84 ? 1.963 2.921 -11.109 1.00 83.62 84 TYR A O 1
ATOM 636 N N . HIS A 1 85 ? 3.313 4.355 -12.182 1.00 83.06 85 HIS A N 1
ATOM 637 C CA . HIS A 1 85 ? 3.485 5.240 -11.025 1.00 83.06 85 HIS A CA 1
ATOM 638 C C . HIS A 1 85 ? 2.166 5.890 -10.592 1.00 83.06 85 HIS A C 1
ATOM 640 O O . HIS A 1 85 ? 1.900 6.000 -9.393 1.00 83.06 85 HIS A O 1
ATOM 646 N N . ILE A 1 86 ? 1.326 6.301 -11.546 1.00 84.44 86 ILE A N 1
ATOM 647 C CA . ILE A 1 86 ? -0.011 6.834 -11.260 1.00 84.44 86 ILE A CA 1
ATOM 648 C C . ILE A 1 86 ? -0.869 5.758 -10.585 1.00 84.44 86 ILE A C 1
ATOM 650 O O . ILE A 1 86 ? -1.424 6.016 -9.515 1.00 84.44 86 ILE A O 1
ATOM 654 N N . ALA A 1 87 ? -0.918 4.544 -11.140 1.00 85.50 87 ALA A N 1
ATOM 655 C CA . ALA A 1 87 ? -1.677 3.432 -10.569 1.00 85.50 87 ALA A CA 1
ATOM 656 C C . ALA A 1 87 ? -1.210 3.079 -9.144 1.00 85.50 87 ALA A C 1
ATOM 658 O O . ALA A 1 87 ? -2.034 2.937 -8.238 1.00 85.50 87 ALA A O 1
ATOM 659 N N . SER A 1 88 ? 0.105 3.023 -8.913 1.00 86.38 88 SER A N 1
ATOM 660 C CA . SER A 1 88 ? 0.680 2.768 -7.587 1.00 86.38 88 SER A CA 1
ATOM 661 C C . SER A 1 88 ? 0.311 3.862 -6.575 1.00 86.38 88 SER A C 1
ATOM 663 O O . SER A 1 88 ? -0.099 3.565 -5.450 1.00 86.38 88 SER A O 1
ATOM 665 N N . ARG A 1 89 ? 0.353 5.141 -6.975 1.00 84.94 89 ARG A N 1
ATOM 666 C CA . ARG A 1 89 ? -0.088 6.256 -6.117 1.00 84.94 89 ARG A CA 1
ATOM 667 C C . ARG A 1 89 ? -1.579 6.184 -5.790 1.00 84.94 89 ARG A C 1
ATOM 669 O O . ARG A 1 89 ? -1.954 6.466 -4.653 1.00 84.94 89 ARG A O 1
ATOM 676 N N . MET A 1 90 ? -2.422 5.790 -6.745 1.00 87.94 90 MET A N 1
ATOM 677 C CA . MET A 1 90 ? -3.860 5.607 -6.511 1.00 87.94 90 MET A CA 1
ATOM 678 C C . MET A 1 90 ? -4.135 4.456 -5.535 1.00 87.94 90 MET A C 1
ATOM 680 O O . MET A 1 90 ? -4.958 4.609 -4.629 1.00 87.94 90 MET A O 1
ATOM 684 N N . LEU A 1 91 ? -3.417 3.334 -5.660 1.00 88.88 91 LEU A N 1
ATOM 685 C CA . LEU A 1 91 ? -3.500 2.217 -4.713 1.00 88.88 91 LEU A CA 1
ATOM 686 C C . LEU A 1 91 ? -3.052 2.638 -3.312 1.00 88.88 91 LEU A C 1
ATOM 688 O O . LEU A 1 91 ? -3.760 2.376 -2.340 1.00 88.88 91 LEU A O 1
ATOM 692 N N . TYR A 1 92 ? -1.933 3.357 -3.208 1.00 85.94 92 TYR A N 1
ATOM 693 C CA . TYR A 1 92 ? -1.450 3.891 -1.937 1.00 85.94 92 TYR A CA 1
ATOM 694 C C . TYR A 1 92 ? -2.474 4.830 -1.283 1.00 85.94 92 TYR A C 1
ATOM 696 O O . TYR A 1 92 ? -2.810 4.666 -0.109 1.00 85.94 92 TYR A O 1
ATOM 704 N N . ALA A 1 93 ? -3.025 5.780 -2.047 1.00 86.56 93 ALA A N 1
ATOM 705 C CA . ALA A 1 93 ? -4.053 6.700 -1.565 1.00 86.56 93 ALA A CA 1
ATOM 706 C C . ALA A 1 93 ? -5.319 5.959 -1.104 1.00 86.56 93 ALA A C 1
ATOM 708 O O . ALA A 1 93 ? -5.883 6.296 -0.064 1.00 86.56 93 ALA A O 1
ATOM 709 N N . THR A 1 94 ? -5.727 4.915 -1.830 1.00 90.62 94 THR A N 1
ATOM 710 C CA . THR A 1 94 ? -6.874 4.069 -1.468 1.00 90.62 94 THR A CA 1
ATOM 711 C C . THR A 1 94 ? -6.615 3.310 -0.166 1.00 90.62 94 THR A C 1
ATOM 713 O O . THR A 1 94 ? -7.436 3.363 0.750 1.00 90.62 94 THR A O 1
ATOM 716 N N . GLY A 1 95 ? -5.457 2.652 -0.044 1.00 87.12 95 GLY A N 1
ATOM 717 C CA . GLY A 1 95 ? -5.065 1.927 1.165 1.00 87.12 95 GLY A CA 1
ATOM 718 C C . GLY A 1 95 ? -5.007 2.839 2.394 1.00 87.12 95 GLY A C 1
ATOM 719 O O . GLY A 1 95 ? -5.610 2.536 3.425 1.00 87.12 95 GLY A O 1
ATOM 720 N N . MET A 1 96 ? -4.380 4.011 2.257 1.00 85.94 96 MET A N 1
ATOM 721 C CA . MET A 1 96 ? -4.346 5.036 3.305 1.00 85.94 96 MET A CA 1
ATOM 722 C C . MET A 1 96 ? -5.739 5.571 3.646 1.00 85.94 96 MET A C 1
ATOM 724 O O . MET A 1 96 ? -6.063 5.711 4.824 1.00 85.94 96 MET A O 1
ATOM 728 N N . GLY A 1 97 ? -6.582 5.834 2.646 1.00 86.25 97 GLY A N 1
ATOM 729 C CA . GLY A 1 97 ? -7.952 6.309 2.841 1.00 86.25 97 GLY A CA 1
ATOM 730 C C . GLY A 1 97 ? -8.803 5.331 3.651 1.00 86.25 97 GLY A C 1
ATOM 731 O O . GLY A 1 97 ? -9.542 5.752 4.539 1.00 86.25 97 GLY A O 1
ATOM 732 N N . LEU A 1 98 ? -8.649 4.026 3.420 1.00 87.69 98 LEU A N 1
ATOM 733 C CA . LEU A 1 98 ? -9.331 2.985 4.194 1.00 87.69 98 LEU A CA 1
ATOM 734 C C . LEU A 1 98 ? -8.825 2.907 5.640 1.00 87.69 98 LEU A C 1
ATOM 736 O O . LEU A 1 98 ? -9.631 2.792 6.565 1.00 87.69 98 LEU A O 1
ATOM 740 N N . ILE A 1 99 ? -7.510 3.025 5.853 1.00 84.88 99 ILE A N 1
ATOM 741 C CA . ILE A 1 99 ? -6.916 3.067 7.198 1.00 84.88 99 ILE A CA 1
ATOM 742 C C . ILE A 1 99 ? -7.400 4.305 7.961 1.00 84.88 99 ILE A C 1
ATOM 744 O O . ILE A 1 99 ? -7.808 4.198 9.116 1.00 84.88 99 ILE A O 1
ATOM 748 N N . ILE A 1 100 ? -7.411 5.474 7.321 1.00 83.44 100 ILE A N 1
ATOM 749 C CA . ILE A 1 100 ? -7.925 6.714 7.913 1.00 83.44 100 ILE A CA 1
ATOM 750 C C . ILE A 1 100 ? -9.430 6.587 8.187 1.00 83.44 100 ILE A C 1
ATOM 752 O O . ILE A 1 100 ? -9.889 6.913 9.280 1.00 83.44 100 ILE A O 1
ATOM 756 N N . GLY A 1 101 ? -10.203 6.039 7.247 1.00 82.88 101 GLY A N 1
ATOM 757 C CA . GLY A 1 101 ? -11.633 5.773 7.418 1.00 82.88 101 GLY A CA 1
ATOM 758 C C . GLY A 1 101 ? -11.926 4.854 8.606 1.00 82.88 101 GLY A C 1
ATOM 759 O O . GLY A 1 101 ? -12.877 5.090 9.353 1.00 82.88 101 GLY A O 1
ATOM 760 N N . ALA A 1 102 ? -11.069 3.862 8.861 1.00 82.56 102 ALA A N 1
ATOM 761 C CA . ALA A 1 102 ? -11.172 3.003 10.038 1.00 82.56 102 ALA A CA 1
ATOM 762 C C . ALA A 1 102 ? -11.059 3.775 11.364 1.00 82.56 102 ALA A C 1
ATOM 764 O O . ALA A 1 102 ? -11.711 3.400 12.342 1.00 82.56 102 ALA A O 1
ATOM 765 N N . ILE A 1 103 ? -10.276 4.861 11.403 1.00 81.81 103 ILE A N 1
ATOM 766 C CA . ILE A 1 103 ? -10.157 5.733 12.582 1.00 81.81 103 ILE A CA 1
ATOM 767 C C . ILE A 1 103 ? -11.496 6.430 12.854 1.00 81.81 103 ILE A C 1
ATOM 769 O O . ILE A 1 103 ? -11.951 6.442 13.996 1.00 81.81 103 ILE A O 1
ATOM 773 N N . PHE A 1 104 ? -12.154 6.948 11.812 1.00 80.31 104 PHE A N 1
ATOM 774 C CA . PHE A 1 104 ? -13.423 7.677 11.935 1.00 80.31 104 PHE A CA 1
ATOM 775 C C . PHE A 1 104 ? -14.639 6.774 12.191 1.00 80.31 104 PHE A C 1
ATOM 777 O O . PHE A 1 104 ? -15.579 7.185 12.866 1.00 80.31 104 PHE A O 1
ATOM 784 N N . VAL A 1 105 ? -14.631 5.527 11.707 1.00 79.25 105 VAL A N 1
ATOM 785 C CA . VAL A 1 105 ? -15.722 4.553 11.936 1.00 79.25 105 VAL A CA 1
ATOM 786 C C . VAL A 1 105 ? -15.743 4.020 13.375 1.00 79.25 105 VAL A C 1
ATOM 788 O O . VAL A 1 105 ? -16.734 3.431 13.821 1.00 79.25 105 VAL A O 1
ATOM 791 N N . ARG A 1 106 ? -14.670 4.235 14.141 1.00 66.12 106 ARG A N 1
ATOM 792 C CA . ARG A 1 106 ? -14.583 3.831 15.541 1.00 66.12 106 ARG A CA 1
ATOM 793 C C . ARG A 1 106 ? -15.596 4.621 16.380 1.00 66.12 106 ARG A C 1
ATOM 795 O O . ARG A 1 106 ? -15.322 5.736 16.815 1.00 66.12 106 ARG A O 1
ATOM 802 N N . ARG A 1 107 ? -16.771 4.033 16.636 1.00 61.00 107 ARG A N 1
ATOM 803 C CA . ARG A 1 107 ? -17.758 4.616 17.559 1.00 61.00 107 ARG A CA 1
ATOM 804 C C . ARG A 1 107 ? -17.105 4.812 18.937 1.00 61.00 107 ARG A C 1
ATOM 806 O O . ARG A 1 107 ? -16.464 3.871 19.420 1.00 61.00 107 ARG A O 1
ATOM 813 N N . PRO A 1 108 ? -17.252 5.984 19.584 1.00 57.94 108 PRO A N 1
ATOM 814 C CA . PRO A 1 108 ? -16.860 6.131 20.978 1.00 57.94 108 PRO A CA 1
ATOM 815 C C . PRO A 1 108 ? -17.623 5.091 21.804 1.00 57.94 108 PRO A C 1
ATOM 817 O O . PRO A 1 108 ? -18.809 4.850 21.567 1.00 57.94 108 PRO A O 1
ATOM 820 N N . ALA A 1 109 ? -16.921 4.417 22.719 1.00 58.19 109 ALA A N 1
ATOM 821 C CA . ALA A 1 109 ? -17.553 3.462 23.619 1.00 58.19 109 ALA A CA 1
ATOM 822 C C . ALA A 1 109 ? -18.716 4.163 24.342 1.00 58.19 109 ALA A C 1
ATOM 824 O O . ALA A 1 109 ? -18.542 5.324 24.728 1.00 58.19 109 ALA A O 1
ATOM 825 N N . PRO A 1 110 ? -19.881 3.508 24.513 1.00 54.56 110 PRO A N 1
ATOM 826 C CA . PRO A 1 110 ? -20.958 4.082 25.304 1.00 54.56 110 PRO A CA 1
ATOM 827 C C . PRO A 1 110 ? -20.379 4.443 26.671 1.00 54.56 110 PRO A C 1
ATOM 829 O O . PRO A 1 110 ? -19.833 3.579 27.362 1.00 54.56 110 PRO A O 1
ATOM 832 N N . GLN A 1 111 ? -20.413 5.735 27.014 1.00 65.62 111 GLN A N 1
ATOM 833 C CA . GLN A 1 111 ? -20.070 6.168 28.361 1.00 65.62 111 GLN A CA 1
ATOM 834 C C . GLN A 1 111 ? -20.995 5.392 29.299 1.00 65.62 111 GLN A C 1
ATOM 836 O O . GLN A 1 111 ? -22.200 5.357 29.028 1.00 65.62 111 GLN A O 1
ATOM 841 N N . PRO A 1 112 ? -20.473 4.724 30.345 1.00 62.91 112 PRO A N 1
ATOM 842 C CA . PRO A 1 112 ? -21.347 4.161 31.355 1.00 62.91 112 PRO A CA 1
ATOM 843 C C . PRO A 1 112 ? -22.188 5.327 31.859 1.00 62.91 112 PRO A C 1
ATOM 845 O O . PRO A 1 112 ? -21.640 6.301 32.374 1.00 62.91 112 PRO A O 1
ATOM 848 N N . SER A 1 113 ? -23.498 5.275 31.615 1.00 66.06 113 SER A N 1
ATOM 849 C CA . SER A 1 113 ? -24.415 6.230 32.207 1.00 66.06 113 SER A CA 1
ATOM 850 C C . SER A 1 113 ? -24.264 6.045 33.708 1.00 66.06 113 SER A C 1
ATOM 852 O O . SER A 1 113 ? -24.771 5.074 34.267 1.00 66.06 113 SER A O 1
ATOM 854 N N . SER A 1 114 ? -23.516 6.935 34.353 1.00 65.69 114 SER A N 1
ATOM 855 C CA . SER A 1 114 ? -23.564 7.126 35.795 1.00 65.69 114 SER A CA 1
ATOM 856 C C . SER A 1 114 ? -24.928 7.738 36.101 1.00 65.69 114 SER A C 1
ATOM 858 O O . SER A 1 114 ? -25.057 8.938 36.327 1.00 65.69 114 SER A O 1
ATOM 860 N N . ALA A 1 115 ? -25.965 6.925 35.951 1.00 62.84 115 ALA A N 1
ATOM 861 C CA . ALA A 1 115 ? -27.330 7.252 36.272 1.00 62.84 115 ALA A CA 1
ATOM 862 C C . ALA A 1 115 ? -27.722 6.315 37.411 1.00 62.84 115 ALA A C 1
ATOM 864 O O . ALA A 1 115 ? -28.070 5.161 37.167 1.00 62.84 115 ALA A O 1
ATOM 865 N N . PHE A 1 116 ? -27.653 6.910 38.605 1.00 55.62 116 PHE A N 1
ATOM 866 C CA . PHE A 1 116 ? -28.171 6.478 39.904 1.00 55.62 116 PHE A CA 1
ATOM 867 C C . PHE A 1 116 ? -27.308 5.509 40.714 1.00 55.62 116 PHE A C 1
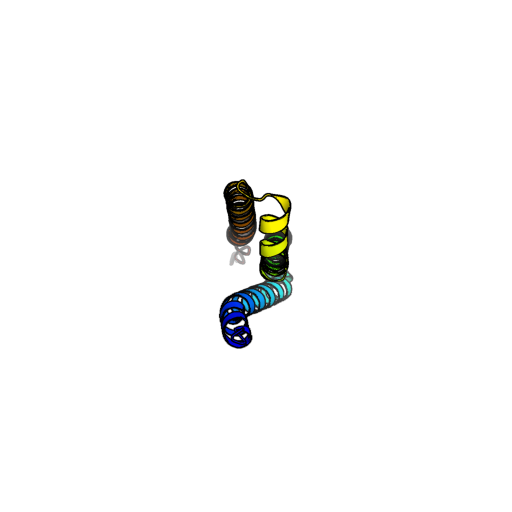ATOM 869 O O . PHE A 1 116 ? -27.182 4.323 40.346 1.00 55.62 116 PHE A O 1
#

pLDDT: mean 73.97, std 9.83, range [49.19, 90.62]

Radius of gyration: 19.99 Å; chains: 1; bounding box: 60×15×66 Å

Secondary structure (DSSP, 8-state):
----HHHHHHHHHHHHHHHHHHHHHHHHHHHHHHHH-HHHHHHHHHHHHHHHHHHHHHHHIIIIIHHHHHHHHGGGHHHHHHHHHHHHHHHHHHHHHHHHHHHHH-PPPPP-----